Protein AF-A0A1S4DIH4-F1 (afdb_monomer_lite)

Structure (mmCIF, N/CA/C/O backbone):
data_AF-A0A1S4DIH4-F1
#
_entry.id   AF-A0A1S4DIH4-F1
#
loop_
_atom_site.group_PDB
_atom_site.id
_atom_site.type_symbol
_atom_site.label_atom_id
_atom_site.label_alt_id
_atom_site.label_comp_id
_atom_site.label_asym_id
_atom_site.label_entity_id
_atom_site.label_seq_id
_atom_site.pdbx_PDB_ins_code
_atom_site.Cartn_x
_atom_site.Cartn_y
_atom_site.Cartn_z
_atom_site.occupancy
_atom_site.B_iso_or_equiv
_atom_site.auth_seq_id
_atom_site.auth_comp_id
_atom_site.auth_asym_id
_atom_site.auth_atom_id
_atom_site.pdbx_PDB_model_num
ATOM 1 N N . MET A 1 1 ? -20.478 2.560 -9.922 1.00 49.97 1 MET A N 1
ATOM 2 C CA . MET A 1 1 ? -20.420 2.816 -8.465 1.00 49.97 1 MET A CA 1
ATOM 3 C C . MET A 1 1 ? -19.025 3.304 -8.122 1.00 49.97 1 MET A C 1
ATOM 5 O O . MET A 1 1 ? -18.067 2.699 -8.583 1.00 49.97 1 MET A O 1
ATOM 9 N N . GLU A 1 2 ? -18.903 4.408 -7.388 1.00 65.81 2 GLU A N 1
ATOM 10 C CA . GLU A 1 2 ? -17.604 4.927 -6.944 1.00 65.81 2 GLU A CA 1
ATOM 11 C C . GLU A 1 2 ? -17.059 4.084 -5.781 1.00 65.81 2 GLU A C 1
ATOM 13 O O . GLU A 1 2 ? -17.817 3.671 -4.902 1.00 65.81 2 GLU A O 1
ATOM 18 N N . THR A 1 3 ? -15.757 3.787 -5.789 1.00 81.62 3 THR A N 1
ATOM 19 C CA . THR A 1 3 ? -15.117 3.045 -4.696 1.00 81.62 3 THR A CA 1
ATOM 20 C C . THR A 1 3 ? -15.022 3.927 -3.456 1.00 81.62 3 THR A C 1
ATOM 22 O O . THR A 1 3 ? -14.883 5.147 -3.547 1.00 81.62 3 THR A O 1
ATOM 25 N N . HIS A 1 4 ? -15.067 3.315 -2.274 1.00 83.50 4 HIS A N 1
ATOM 26 C CA . HIS A 1 4 ? -14.997 4.054 -1.015 1.00 83.50 4 HIS A CA 1
ATOM 27 C C . HIS A 1 4 ? -13.700 4.879 -0.894 1.00 83.50 4 HIS A C 1
ATOM 29 O O . HIS A 1 4 ? -13.741 6.021 -0.436 1.00 83.50 4 HIS A O 1
ATOM 35 N N . ARG A 1 5 ? -12.575 4.358 -1.409 1.00 84.50 5 ARG A N 1
ATOM 36 C CA . ARG A 1 5 ? -11.314 5.107 -1.505 1.00 84.50 5 ARG A CA 1
ATOM 37 C C . ARG A 1 5 ? -11.430 6.367 -2.368 1.00 84.50 5 ARG A C 1
ATOM 39 O O . ARG A 1 5 ? -11.025 7.425 -1.906 1.00 84.50 5 ARG A O 1
ATOM 46 N N . ARG A 1 6 ? -11.994 6.280 -3.580 1.00 85.94 6 ARG A N 1
ATOM 47 C CA . ARG A 1 6 ? -12.107 7.450 -4.475 1.00 85.94 6 ARG A CA 1
ATOM 48 C C . ARG A 1 6 ? -12.951 8.563 -3.855 1.00 85.94 6 ARG A C 1
ATOM 50 O O . ARG A 1 6 ? -12.604 9.735 -3.970 1.00 85.94 6 ARG A O 1
ATOM 57 N N . ARG A 1 7 ? -14.010 8.197 -3.124 1.00 89.06 7 ARG A N 1
ATOM 58 C CA . ARG A 1 7 ? -14.798 9.160 -2.341 1.00 89.06 7 ARG A CA 1
ATOM 59 C C . ARG A 1 7 ? -13.939 9.857 -1.278 1.00 89.06 7 ARG A C 1
ATOM 61 O O . ARG A 1 7 ? -13.928 11.080 -1.218 1.00 89.06 7 ARG A O 1
ATOM 68 N N . MET A 1 8 ? -13.182 9.087 -0.495 1.00 88.44 8 MET A N 1
ATOM 69 C CA . MET A 1 8 ? -12.265 9.615 0.526 1.00 88.44 8 MET A CA 1
ATOM 70 C C . MET A 1 8 ? -11.184 10.534 -0.064 1.00 88.44 8 MET A C 1
ATOM 72 O O . MET A 1 8 ? -10.844 11.551 0.535 1.00 88.44 8 MET A O 1
ATOM 76 N N . GLU A 1 9 ? -10.645 10.200 -1.237 1.00 91.06 9 GLU A N 1
ATOM 77 C CA . GLU A 1 9 ? -9.643 11.017 -1.934 1.00 91.06 9 GLU A CA 1
ATOM 78 C C . GLU A 1 9 ? -10.209 12.365 -2.379 1.00 91.06 9 GLU A C 1
ATOM 80 O O . GLU A 1 9 ? -9.562 13.393 -2.181 1.00 91.06 9 GLU A O 1
ATOM 85 N N . LYS A 1 10 ? -11.441 12.382 -2.904 1.00 91.56 10 LYS A N 1
ATOM 86 C CA . LYS A 1 10 ? -12.153 13.623 -3.243 1.00 91.56 10 LYS A CA 1
ATOM 87 C C . LYS A 1 10 ? -12.432 14.481 -2.010 1.00 91.56 10 LYS A C 1
ATOM 89 O O . LYS A 1 10 ? -12.202 15.683 -2.052 1.00 91.56 10 LYS A O 1
ATOM 94 N N . GLU A 1 11 ? -12.896 13.873 -0.918 1.00 91.38 11 GLU A N 1
ATOM 95 C CA . GLU A 1 11 ? -13.194 14.577 0.339 1.00 91.38 11 GLU A CA 1
ATOM 96 C C . GLU A 1 11 ? -11.937 15.174 0.986 1.00 91.38 11 GLU A C 1
ATOM 98 O O . GLU A 1 11 ? -11.982 16.276 1.529 1.00 91.38 11 GLU A O 1
ATOM 103 N N . LYS A 1 12 ? -10.805 14.463 0.922 1.00 91.56 12 LYS A N 1
ATOM 104 C CA . LYS A 1 12 ? -9.534 14.920 1.501 1.00 91.56 12 LYS A CA 1
ATOM 105 C C . LYS A 1 12 ? -8.685 15.764 0.546 1.00 91.56 12 LYS A C 1
ATOM 107 O O . LYS A 1 12 ? -7.690 16.330 0.991 1.00 91.56 12 LYS A O 1
ATOM 112 N N . GLY A 1 13 ? -9.023 15.813 -0.743 1.00 91.31 13 GLY A N 1
ATOM 113 C CA . GLY A 1 13 ? -8.242 16.505 -1.772 1.00 91.31 13 GLY A CA 1
ATOM 114 C C . GLY A 1 13 ? -6.828 15.942 -1.973 1.00 91.31 13 GLY A C 1
ATOM 115 O O . GLY A 1 13 ? -5.958 16.640 -2.485 1.00 91.31 13 GLY A O 1
ATOM 116 N N . ARG A 1 14 ? -6.569 14.702 -1.540 1.00 92.12 14 ARG A N 1
ATOM 117 C CA . ARG A 1 14 ? -5.263 14.036 -1.659 1.00 92.12 14 ARG A CA 1
ATOM 118 C C . ARG A 1 14 ? -5.419 12.533 -1.805 1.00 92.12 14 ARG A C 1
ATOM 120 O O . ARG A 1 14 ? -6.454 11.976 -1.448 1.00 92.12 14 ARG A O 1
ATOM 127 N N . PHE A 1 15 ? -4.345 11.875 -2.234 1.00 79.38 15 PHE A N 1
ATOM 128 C CA . PHE A 1 15 ? -4.267 10.420 -2.207 1.00 79.38 15 PHE A CA 1
ATOM 129 C C . PHE A 1 15 ? -4.478 9.891 -0.781 1.00 79.38 15 PHE A C 1
ATOM 131 O O . PHE A 1 15 ? -3.940 10.436 0.194 1.00 79.38 15 PHE A O 1
ATOM 138 N N . VAL A 1 16 ? -5.276 8.831 -0.661 1.00 83.50 16 VAL A N 1
ATOM 139 C CA . VAL A 1 16 ? -5.609 8.205 0.619 1.00 83.50 16 VAL A CA 1
ATOM 140 C C . VAL A 1 16 ? -4.936 6.854 0.682 1.00 83.50 16 VAL A C 1
ATOM 142 O O . VAL A 1 16 ? -5.120 5.984 -0.172 1.00 83.50 16 VAL A O 1
ATOM 145 N N . THR A 1 17 ? -4.132 6.680 1.724 1.00 83.50 17 THR A N 1
ATOM 146 C CA . THR A 1 17 ? -3.398 5.438 1.912 1.00 83.50 17 THR A CA 1
ATOM 147 C C . THR A 1 17 ? -4.351 4.310 2.271 1.00 83.50 17 THR A C 1
ATOM 149 O O . THR A 1 17 ? -5.430 4.504 2.831 1.00 83.50 17 THR A O 1
ATOM 152 N N . TYR A 1 18 ? -3.931 3.088 1.981 1.00 79.69 18 TYR A N 1
ATOM 153 C CA . TYR A 1 18 ? -4.732 1.921 2.298 1.00 79.69 18 TYR A CA 1
ATOM 154 C C . TYR A 1 18 ? -5.025 1.790 3.811 1.00 79.69 18 TYR A C 1
ATOM 156 O O . TYR A 1 18 ? -6.145 1.455 4.191 1.00 79.69 18 TYR A O 1
ATOM 164 N N . ALA A 1 19 ? -4.056 2.126 4.669 1.00 85.62 19 ALA A N 1
ATOM 165 C CA . ALA A 1 19 ? -4.240 2.130 6.119 1.00 85.62 19 ALA A CA 1
ATOM 166 C C . ALA A 1 19 ? -5.347 3.103 6.561 1.00 85.62 19 ALA A C 1
ATOM 168 O O . ALA A 1 19 ? -6.162 2.753 7.407 1.00 85.62 19 ALA A O 1
ATOM 169 N N . GLU A 1 20 ? -5.443 4.279 5.933 1.00 89.19 20 GLU A N 1
ATOM 170 C CA . GLU A 1 20 ? -6.515 5.241 6.217 1.00 89.19 20 GLU A CA 1
ATOM 171 C C . GLU A 1 20 ? -7.891 4.735 5.779 1.00 89.19 20 GLU A C 1
ATOM 173 O O . GLU A 1 20 ? -8.874 4.945 6.483 1.00 89.19 20 GLU A O 1
ATOM 178 N N . VAL A 1 21 ? -7.972 4.060 4.628 1.00 87.94 21 VAL A N 1
ATOM 179 C CA . VAL A 1 21 ? -9.220 3.421 4.179 1.00 87.94 21 VAL A CA 1
ATOM 180 C C . VAL A 1 21 ? -9.636 2.322 5.159 1.00 87.94 21 VAL A C 1
ATOM 182 O O . VAL A 1 21 ? -10.817 2.166 5.462 1.00 87.94 21 VAL A O 1
ATOM 185 N N . PHE A 1 22 ? -8.670 1.55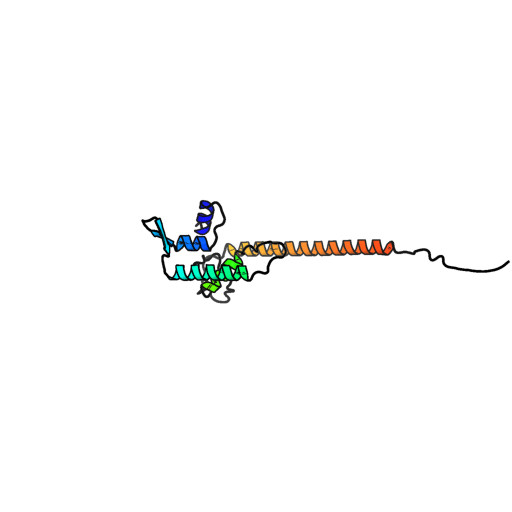6 5.667 1.00 88.19 22 PHE A N 1
ATOM 186 C CA . PHE A 1 22 ? -8.923 0.518 6.657 1.00 88.19 22 PHE A CA 1
ATOM 187 C C . PHE A 1 22 ? -9.419 1.108 7.984 1.00 88.19 22 PHE A C 1
ATOM 189 O O . PHE A 1 22 ? -10.420 0.638 8.516 1.00 88.19 22 PHE A O 1
ATOM 196 N N . GLU A 1 23 ? -8.775 2.160 8.491 1.00 91.31 23 GLU A N 1
ATOM 197 C CA . GLU A 1 23 ? -9.233 2.884 9.681 1.00 91.31 23 GLU A CA 1
ATOM 198 C C . GLU A 1 23 ? -10.656 3.420 9.514 1.00 91.31 23 GLU A C 1
ATOM 200 O O . GLU A 1 23 ? -11.483 3.213 10.396 1.00 91.31 23 GLU A O 1
ATOM 205 N N . ASP A 1 24 ? -10.977 4.059 8.386 1.00 89.88 24 ASP A N 1
ATOM 206 C CA . ASP A 1 24 ? -12.314 4.624 8.169 1.00 89.88 24 ASP A CA 1
ATOM 207 C C . ASP A 1 24 ? -13.411 3.547 8.205 1.00 89.88 24 ASP A C 1
ATOM 209 O O . ASP A 1 24 ? -14.446 3.718 8.848 1.00 89.88 24 ASP A O 1
ATOM 213 N N . LYS A 1 25 ? -13.148 2.384 7.595 1.00 87.50 25 LYS A N 1
ATOM 214 C CA . LYS A 1 25 ? -14.104 1.266 7.547 1.00 87.50 25 LYS A CA 1
ATOM 215 C C . LYS A 1 25 ? -14.194 0.475 8.850 1.00 87.50 25 LYS A C 1
ATOM 217 O O . LYS A 1 25 ? -15.235 -0.124 9.118 1.00 87.50 25 LYS A O 1
ATOM 222 N N . HIS A 1 26 ? -13.113 0.415 9.626 1.00 88.56 26 HIS A N 1
ATOM 223 C CA . HIS A 1 26 ? -13.007 -0.451 10.804 1.00 88.56 26 HIS A CA 1
ATOM 224 C C . HIS A 1 26 ? -12.954 0.305 12.130 1.00 88.56 26 HIS A C 1
ATOM 226 O O . HIS A 1 26 ? -12.860 -0.337 13.178 1.00 88.56 26 HIS A O 1
ATOM 232 N N . MET A 1 27 ? -13.064 1.632 12.124 1.00 92.19 27 MET A N 1
ATOM 233 C CA . MET A 1 27 ? -13.258 2.428 13.329 1.00 92.19 27 MET A CA 1
ATOM 234 C C . MET A 1 27 ? -14.675 2.985 13.389 1.00 92.19 27 MET A C 1
ATOM 236 O O . MET A 1 27 ? -15.186 3.568 12.438 1.00 92.19 27 MET A O 1
ATOM 240 N N . LYS A 1 28 ? -15.305 2.868 14.555 1.00 92.25 28 LYS A N 1
ATOM 241 C CA . LYS A 1 28 ? -16.563 3.553 14.856 1.00 92.25 28 LYS A CA 1
ATOM 242 C C . LYS A 1 28 ? -16.284 4.773 15.718 1.00 92.25 28 LYS A C 1
ATOM 244 O O . LYS A 1 28 ? -15.501 4.709 16.669 1.00 92.25 28 LYS A O 1
ATOM 249 N N . LYS A 1 29 ? -16.969 5.875 15.421 1.00 92.44 29 LYS A N 1
ATOM 250 C CA . LYS A 1 29 ? -16.985 7.051 16.289 1.00 92.44 29 LYS A CA 1
ATOM 251 C C . LYS A 1 29 ? -18.016 6.842 17.397 1.00 92.44 29 LYS A C 1
ATOM 253 O O . LYS A 1 29 ? -19.176 6.526 17.135 1.00 92.44 29 LYS A O 1
ATOM 258 N N . LYS A 1 30 ? -17.581 6.986 18.639 1.00 91.12 30 LYS A N 1
ATOM 259 C CA . LYS A 1 30 ? -18.418 6.941 19.837 1.00 91.12 30 LYS A CA 1
ATOM 260 C C . LYS A 1 30 ? -19.082 8.301 20.074 1.00 91.12 30 LYS A C 1
ATOM 262 O O . LYS A 1 30 ? -18.722 9.304 19.457 1.00 91.12 30 LYS A O 1
ATOM 267 N N . LYS A 1 31 ? -20.069 8.334 20.977 1.00 89.75 31 LYS A N 1
ATOM 268 C CA . LYS A 1 31 ? -20.817 9.560 21.319 1.00 89.75 31 LYS A CA 1
ATOM 269 C C . LYS A 1 31 ? -19.929 10.650 21.929 1.00 89.75 31 LYS A C 1
ATOM 271 O O . LYS A 1 31 ? -20.190 11.823 21.715 1.00 89.75 31 LYS A O 1
ATOM 276 N N . ASP A 1 32 ? -18.885 10.251 22.647 1.00 92.38 32 ASP A N 1
ATOM 277 C CA . ASP A 1 32 ? -17.857 11.117 23.237 1.00 92.38 32 ASP A CA 1
ATOM 278 C C . ASP A 1 32 ? -16.852 11.664 22.200 1.00 92.38 32 ASP A C 1
ATOM 280 O O . ASP A 1 32 ? -15.986 12.463 22.535 1.00 92.38 32 ASP A O 1
ATOM 284 N N . GLY A 1 33 ? -16.960 11.251 20.932 1.00 88.81 33 GLY A N 1
ATOM 285 C CA . GLY A 1 33 ? -16.055 11.645 19.856 1.00 88.81 33 GLY A CA 1
ATOM 286 C C . GLY A 1 33 ? -14.845 10.727 19.674 1.00 88.81 33 GLY A C 1
ATOM 287 O O . GLY A 1 33 ? -14.160 10.856 18.656 1.00 88.81 33 GLY A O 1
ATOM 288 N N . THR A 1 34 ? -14.620 9.771 20.578 1.00 90.69 34 THR A N 1
ATOM 289 C CA . THR A 1 34 ? -13.506 8.819 20.510 1.00 90.69 34 THR A CA 1
ATOM 290 C C . THR A 1 34 ? -13.704 7.834 19.355 1.00 90.69 34 THR A C 1
ATOM 292 O O . THR A 1 34 ? -14.826 7.402 19.072 1.00 90.69 34 THR A O 1
ATOM 295 N N . LYS A 1 35 ? -12.622 7.451 18.667 1.00 90.94 35 LYS A N 1
ATOM 296 C CA . LYS A 1 35 ? -12.651 6.380 17.661 1.00 90.94 35 LYS A CA 1
ATOM 297 C C . LYS A 1 35 ? -12.204 5.062 18.289 1.00 90.94 35 LYS A C 1
ATOM 299 O O . LYS A 1 35 ? -11.151 5.004 18.912 1.00 90.94 35 LYS A O 1
ATOM 304 N N . GLU A 1 36 ? -12.984 4.006 18.094 1.00 93.50 36 GLU A N 1
ATOM 305 C CA . GLU A 1 36 ? -12.673 2.654 18.574 1.00 93.50 36 GLU A CA 1
ATOM 306 C C . GLU A 1 36 ? -12.726 1.667 17.406 1.00 93.50 36 GLU A C 1
ATOM 308 O O . GLU A 1 36 ? -13.612 1.763 16.555 1.00 93.50 36 GLU A O 1
ATOM 313 N N . TRP A 1 37 ? -11.818 0.692 17.386 1.00 93.19 37 TRP A N 1
ATOM 314 C CA . TRP A 1 37 ? -11.887 -0.424 16.448 1.00 93.19 37 TRP A CA 1
ATOM 315 C C . TRP A 1 37 ? -13.189 -1.214 16.625 1.00 93.19 37 TRP A C 1
ATOM 317 O O . TRP A 1 37 ? -13.613 -1.532 17.736 1.00 93.19 37 TRP A O 1
ATOM 327 N N . VAL A 1 38 ? -13.838 -1.539 15.510 1.00 89.81 38 VAL A N 1
ATOM 328 C CA . VAL A 1 38 ? -15.099 -2.289 15.491 1.00 89.81 38 VAL A CA 1
ATOM 329 C C . VAL A 1 38 ? -14.900 -3.718 15.997 1.00 89.81 38 VAL A C 1
ATOM 331 O O . VAL A 1 38 ? -15.789 -4.253 16.656 1.00 89.81 38 VAL A O 1
ATOM 334 N N . GLU A 1 39 ? -13.734 -4.315 15.741 1.00 91.88 39 GLU A N 1
ATOM 335 C CA . GLU A 1 39 ? -13.417 -5.684 16.143 1.00 91.88 39 GLU A CA 1
ATOM 336 C C . GLU A 1 39 ? -11.946 -5.850 16.565 1.00 91.88 39 GLU A C 1
ATOM 338 O O . GLU A 1 39 ? -11.066 -5.216 15.976 1.00 91.88 39 GLU A O 1
ATOM 343 N N . PRO A 1 40 ? -11.636 -6.761 17.515 1.00 93.25 40 PRO A N 1
ATOM 344 C CA . PRO A 1 40 ? -10.263 -7.007 17.975 1.00 93.25 40 PRO A CA 1
ATOM 345 C C . PRO A 1 40 ? -9.297 -7.416 16.857 1.00 93.25 40 PRO A C 1
ATOM 347 O O . PRO A 1 40 ? -8.095 -7.159 16.932 1.00 93.25 40 PRO A O 1
ATOM 350 N N . ARG A 1 41 ? -9.813 -8.064 15.804 1.00 91.25 41 ARG A N 1
ATOM 351 C CA . ARG A 1 41 ? -9.023 -8.447 14.629 1.00 91.25 41 ARG A CA 1
ATOM 352 C C . ARG A 1 41 ? -8.485 -7.226 13.882 1.00 91.25 41 ARG A C 1
ATOM 354 O O . ARG A 1 41 ? -7.347 -7.280 13.415 1.00 91.25 41 ARG A O 1
ATOM 361 N N . ALA A 1 42 ? -9.267 -6.151 13.788 1.00 90.19 42 ALA A N 1
ATOM 362 C CA . ALA A 1 42 ? -8.852 -4.931 13.109 1.00 90.19 42 ALA A CA 1
ATOM 363 C C . ALA A 1 42 ? -7.694 -4.262 13.856 1.00 90.19 42 ALA A C 1
ATOM 365 O O . ALA A 1 42 ? -6.673 -3.971 13.238 1.00 90.19 42 ALA A O 1
ATOM 366 N N . THR A 1 43 ? -7.795 -4.165 15.187 1.00 93.88 43 THR A N 1
ATOM 367 C CA . THR A 1 43 ? -6.715 -3.674 16.054 1.00 93.88 43 THR A CA 1
ATOM 368 C C . THR A 1 43 ? -5.423 -4.459 15.837 1.00 93.88 43 THR A C 1
ATOM 370 O O . THR A 1 43 ? -4.405 -3.885 15.463 1.00 93.88 43 THR A O 1
ATOM 373 N N . ARG A 1 44 ? -5.477 -5.793 15.978 1.00 92.69 44 ARG A N 1
ATOM 374 C CA . ARG A 1 44 ? -4.297 -6.665 15.838 1.00 92.69 44 ARG A CA 1
ATOM 375 C C . ARG A 1 44 ? -3.648 -6.552 14.460 1.00 92.69 44 ARG A C 1
ATOM 377 O O . ARG A 1 44 ? -2.427 -6.523 14.356 1.00 92.69 44 ARG A O 1
ATOM 384 N N . THR A 1 45 ? -4.464 -6.497 13.407 1.00 91.50 45 THR A N 1
ATOM 385 C CA . THR A 1 45 ? -3.981 -6.375 12.023 1.00 91.50 45 THR A CA 1
ATOM 386 C C . THR A 1 45 ? -3.282 -5.037 11.814 1.00 91.50 45 THR A C 1
ATOM 388 O O . THR A 1 45 ? -2.180 -4.996 11.274 1.00 91.50 45 THR A O 1
ATOM 391 N N . TYR A 1 46 ? -3.902 -3.949 12.268 1.00 91.81 46 TYR A N 1
ATOM 392 C CA . TYR A 1 46 ? -3.361 -2.609 12.110 1.00 91.81 46 TYR A CA 1
ATOM 393 C C . TYR A 1 46 ? -2.050 -2.421 12.885 1.00 91.81 46 TYR A C 1
ATOM 395 O O . TYR A 1 46 ? -1.070 -1.928 12.331 1.00 91.81 46 TYR A O 1
ATOM 403 N N . GLU A 1 47 ? -1.989 -2.874 14.139 1.00 93.88 47 GLU A N 1
ATOM 404 C CA . GLU A 1 47 ? -0.774 -2.808 14.960 1.00 93.88 47 GLU A CA 1
ATOM 405 C C . GLU A 1 47 ? 0.373 -3.631 14.360 1.00 93.88 47 GLU A C 1
ATOM 407 O O . GLU A 1 47 ? 1.502 -3.146 14.252 1.00 93.88 47 GLU A O 1
ATOM 412 N N . ALA A 1 48 ? 0.088 -4.857 13.908 1.00 93.62 48 ALA A N 1
ATOM 413 C CA . ALA A 1 48 ? 1.078 -5.704 13.249 1.00 93.62 48 ALA A CA 1
ATOM 414 C C . ALA A 1 48 ? 1.575 -5.090 11.929 1.00 93.62 48 ALA A C 1
ATOM 416 O O . ALA A 1 48 ? 2.772 -5.147 11.637 1.00 93.62 48 ALA A O 1
ATOM 417 N N . TYR A 1 49 ? 0.685 -4.452 11.164 1.00 92.94 49 TYR A N 1
ATOM 418 C CA . TYR A 1 49 ? 1.051 -3.697 9.970 1.00 92.94 49 TYR A CA 1
ATOM 419 C C . TYR A 1 49 ? 1.974 -2.525 10.290 1.00 92.94 49 TYR A C 1
ATOM 421 O O . TYR A 1 49 ? 3.032 -2.414 9.677 1.00 92.94 49 TYR A O 1
ATOM 429 N N . GLN A 1 50 ? 1.630 -1.689 11.271 1.00 92.00 50 GLN A N 1
ATOM 430 C CA . GLN A 1 50 ? 2.467 -0.550 11.659 1.00 92.00 50 GLN A CA 1
ATOM 431 C C . GLN A 1 50 ? 3.854 -0.999 12.125 1.00 92.00 50 GLN A C 1
ATOM 433 O O . GLN A 1 50 ? 4.864 -0.415 11.725 1.00 92.00 50 GLN A O 1
ATOM 438 N N . LYS A 1 51 ? 3.916 -2.077 12.918 1.00 94.06 51 LYS A N 1
ATOM 439 C CA . LYS A 1 51 ? 5.183 -2.672 13.352 1.00 94.06 51 LYS A CA 1
ATOM 440 C C . LYS A 1 51 ? 6.026 -3.105 12.153 1.00 94.06 51 LYS A C 1
ATOM 442 O O . LYS A 1 51 ? 7.178 -2.696 12.039 1.00 94.06 51 LYS A O 1
ATOM 447 N N . ARG A 1 52 ? 5.444 -3.874 11.232 1.00 92.00 52 ARG A N 1
ATOM 448 C CA . ARG A 1 52 ? 6.182 -4.402 10.082 1.00 92.00 52 ARG A CA 1
ATOM 449 C C . ARG A 1 52 ? 6.565 -3.330 9.067 1.00 92.00 52 ARG A C 1
ATOM 451 O O . ARG A 1 52 ? 7.624 -3.415 8.459 1.00 92.00 52 ARG A O 1
ATOM 458 N N . LEU A 1 53 ? 5.743 -2.298 8.912 1.00 90.25 53 LEU A N 1
ATOM 459 C CA . LEU A 1 53 ? 6.064 -1.132 8.095 1.00 90.25 53 LEU A CA 1
ATOM 460 C C . LEU A 1 53 ? 7.269 -0.373 8.657 1.00 90.25 53 LEU A C 1
ATOM 462 O O . LEU A 1 53 ? 8.126 0.077 7.899 1.00 90.25 53 LEU A O 1
ATOM 466 N N . LYS A 1 54 ? 7.355 -0.246 9.985 1.00 90.50 54 LYS A N 1
ATOM 467 C CA . LYS A 1 54 ? 8.515 0.351 10.650 1.00 90.50 54 LYS A CA 1
ATOM 468 C C . LYS A 1 54 ? 9.774 -0.490 10.437 1.00 90.50 54 LYS A C 1
ATOM 470 O O . LYS A 1 54 ? 10.794 0.069 10.053 1.00 90.50 54 LYS A O 1
ATOM 475 N N . GLU A 1 55 ? 9.686 -1.805 10.632 1.00 91.56 55 GLU A N 1
ATOM 476 C CA . GLU A 1 55 ? 10.793 -2.739 10.373 1.00 91.56 55 GLU A CA 1
ATOM 477 C C . GLU A 1 55 ? 11.253 -2.671 8.908 1.00 91.56 55 GLU A C 1
ATOM 479 O O . GLU A 1 55 ? 12.446 -2.566 8.643 1.00 91.56 55 GLU A O 1
ATOM 484 N N . TRP A 1 56 ? 10.315 -2.636 7.953 1.00 89.19 56 TRP A N 1
ATOM 485 C CA . TRP A 1 56 ? 10.627 -2.512 6.527 1.00 89.19 56 TRP A CA 1
ATOM 486 C C . TRP A 1 56 ? 11.404 -1.230 6.224 1.00 89.19 56 TRP A C 1
ATOM 488 O O . TRP A 1 56 ? 12.425 -1.290 5.542 1.00 89.19 56 TRP A O 1
ATOM 498 N N . ARG A 1 57 ? 10.974 -0.088 6.782 1.00 87.12 57 ARG A N 1
ATOM 499 C CA . ARG A 1 57 ? 11.677 1.196 6.618 1.00 87.12 57 ARG A CA 1
ATOM 500 C C . ARG A 1 57 ? 13.088 1.158 7.197 1.00 87.12 57 ARG A C 1
ATOM 502 O O . ARG A 1 57 ? 13.982 1.736 6.604 1.00 87.12 57 ARG A O 1
ATOM 509 N N . GLN A 1 58 ? 13.283 0.479 8.327 1.00 86.81 58 GLN A N 1
ATOM 510 C CA . GLN A 1 58 ? 14.601 0.315 8.953 1.00 86.81 58 GLN A CA 1
ATOM 511 C C . GLN A 1 58 ? 15.514 -0.651 8.191 1.00 86.81 58 GLN A C 1
ATOM 513 O O . GLN A 1 58 ? 16.726 -0.570 8.327 1.00 86.81 58 GLN A O 1
ATOM 518 N N . SER A 1 59 ? 14.941 -1.579 7.423 1.00 85.44 59 SER A N 1
ATOM 519 C CA . SER A 1 59 ? 15.698 -2.517 6.588 1.00 85.44 59 SER A CA 1
ATOM 520 C C . SER A 1 59 ? 16.086 -1.956 5.220 1.00 85.44 59 SER A C 1
ATOM 522 O O . SER A 1 59 ? 16.816 -2.622 4.487 1.00 85.44 59 SER A O 1
ATOM 524 N N . GLN A 1 60 ? 15.575 -0.775 4.848 1.00 82.81 60 GLN A N 1
ATOM 525 C CA . GLN A 1 60 ? 15.990 -0.131 3.607 1.00 82.81 60 GLN A CA 1
ATOM 526 C C . GLN A 1 60 ? 17.446 0.328 3.738 1.00 82.81 60 GLN A C 1
ATOM 528 O O . GLN A 1 60 ? 17.835 0.777 4.816 1.00 82.81 60 GLN A O 1
ATOM 533 N N . PRO A 1 61 ? 18.252 0.208 2.670 1.00 78.06 61 PRO A N 1
ATOM 534 C CA . PRO A 1 61 ? 19.604 0.741 2.682 1.00 78.06 61 PRO A CA 1
ATOM 535 C C . PRO A 1 61 ? 19.556 2.247 2.955 1.00 78.06 61 PRO A C 1
ATOM 537 O O . PRO A 1 61 ? 18.684 2.944 2.427 1.00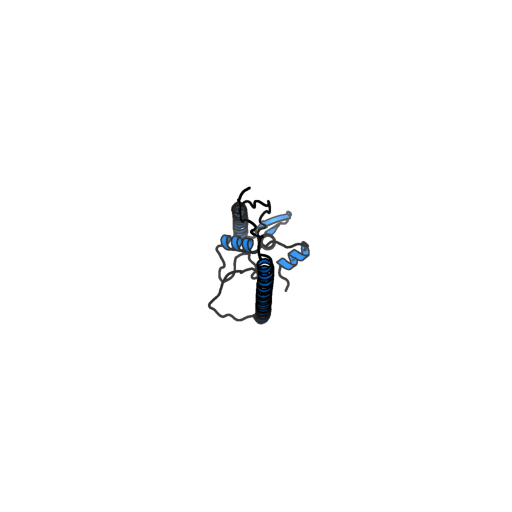 78.06 61 PRO A O 1
ATOM 540 N N . ASP A 1 62 ? 20.497 2.741 3.760 1.00 66.38 62 ASP A N 1
ATOM 541 C CA . ASP A 1 62 ? 20.725 4.175 3.902 1.00 66.38 62 ASP A CA 1
ATOM 542 C C . ASP A 1 62 ? 21.092 4.705 2.514 1.00 66.38 62 ASP A C 1
ATOM 544 O O . ASP A 1 62 ? 22.174 4.447 1.991 1.00 66.38 62 ASP A O 1
ATOM 548 N N . SER A 1 63 ? 20.136 5.363 1.858 1.00 61.09 63 SER A N 1
ATOM 549 C CA . SER A 1 63 ? 20.384 6.006 0.575 1.00 61.09 63 SER A CA 1
ATOM 550 C C . SER A 1 63 ? 21.470 7.059 0.793 1.00 61.09 63 SER A C 1
ATOM 552 O O . SER A 1 63 ? 21.246 8.021 1.528 1.00 61.09 63 SER A O 1
ATOM 554 N N . GLU A 1 64 ? 22.634 6.883 0.158 1.00 60.91 64 GLU A N 1
ATOM 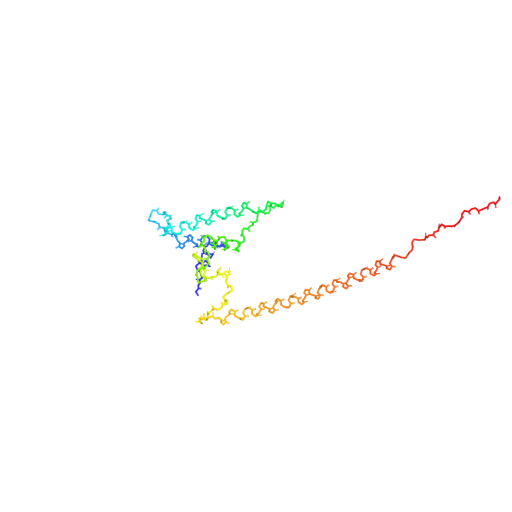555 C CA . GLU A 1 64 ? 23.746 7.849 0.202 1.00 60.91 64 GLU A CA 1
ATOM 556 C C . GLU A 1 64 ? 23.316 9.253 -0.273 1.00 60.91 64 GLU A C 1
ATOM 558 O O . GLU A 1 64 ? 23.893 10.251 0.150 1.00 60.91 64 GLU A O 1
ATOM 563 N N . ASP A 1 65 ? 22.230 9.343 -1.049 1.00 58.81 65 ASP A N 1
ATOM 564 C CA . ASP A 1 65 ? 21.645 10.591 -1.555 1.00 58.81 65 ASP A CA 1
ATOM 565 C C . ASP A 1 65 ? 20.624 11.247 -0.603 1.00 58.81 65 ASP A C 1
ATOM 567 O O . ASP A 1 65 ? 19.981 12.238 -0.956 1.00 58.81 65 ASP A O 1
ATOM 571 N N . GLY A 1 66 ? 20.397 10.700 0.598 1.00 53.62 66 GLY A N 1
ATOM 572 C CA . GLY A 1 66 ? 19.397 11.227 1.540 1.00 53.62 66 GLY A CA 1
ATOM 573 C C . GLY A 1 66 ? 17.946 11.112 1.045 1.00 53.62 66 GLY A C 1
ATOM 574 O O . GLY A 1 66 ? 17.018 11.617 1.686 1.00 53.62 66 GLY A O 1
ATOM 575 N N . SER A 1 67 ? 17.724 10.422 -0.078 1.00 54.66 67 SER A N 1
ATOM 576 C CA . SER A 1 67 ? 16.401 10.124 -0.611 1.00 54.66 67 SER A CA 1
ATOM 577 C C . SER A 1 67 ? 15.765 9.023 0.232 1.00 54.66 67 SER A C 1
ATOM 579 O O . SER A 1 67 ? 15.929 7.834 -0.038 1.00 54.66 67 SER A O 1
ATOM 581 N N . SER A 1 68 ? 15.013 9.421 1.261 1.00 57.91 68 SER A N 1
ATOM 582 C CA . SER A 1 68 ? 14.126 8.519 2.001 1.00 57.91 68 SER A CA 1
ATOM 583 C C . SER A 1 68 ? 13.272 7.730 1.009 1.00 57.91 68 SER A C 1
ATOM 585 O O . SER A 1 68 ? 12.478 8.318 0.270 1.00 57.91 68 SER A O 1
ATOM 587 N N . THR A 1 69 ? 13.458 6.408 0.953 1.00 62.16 69 THR A N 1
ATOM 588 C CA . THR A 1 69 ? 12.715 5.535 0.043 1.00 62.16 69 THR A CA 1
ATOM 589 C C . THR A 1 69 ? 11.237 5.623 0.402 1.00 62.16 69 THR A C 1
ATOM 591 O O . THR A 1 69 ? 10.770 5.051 1.392 1.00 62.16 69 THR A O 1
ATOM 594 N N . GLN A 1 70 ? 10.486 6.397 -0.380 1.00 67.56 70 GLN A N 1
ATOM 595 C CA . GLN A 1 70 ? 9.044 6.475 -0.237 1.00 67.56 70 GLN A CA 1
ATOM 596 C C . GLN A 1 70 ? 8.485 5.057 -0.379 1.00 67.56 70 GLN A C 1
ATOM 598 O O . GLN A 1 70 ? 8.744 4.379 -1.370 1.00 67.56 70 GLN A O 1
ATOM 603 N N . VAL A 1 71 ? 7.731 4.601 0.626 1.00 76.69 71 VAL A N 1
ATOM 604 C CA . VAL A 1 71 ? 7.116 3.268 0.600 1.00 76.69 71 VAL A CA 1
ATOM 605 C C . VAL A 1 71 ? 6.198 3.204 -0.618 1.00 76.69 71 VAL A C 1
ATOM 607 O O . VAL A 1 71 ? 5.225 3.964 -0.693 1.00 76.69 71 VAL A O 1
ATOM 610 N N . SER A 1 72 ? 6.494 2.316 -1.567 1.00 79.62 72 SER A N 1
ATOM 611 C CA . SER A 1 72 ? 5.657 2.179 -2.752 1.00 79.62 72 SER A CA 1
ATOM 612 C C . SER A 1 72 ? 4.314 1.547 -2.385 1.00 79.62 72 SER A C 1
ATOM 614 O O . SER A 1 72 ? 4.158 0.859 -1.371 1.00 79.62 72 SER A O 1
ATOM 616 N N . LEU A 1 73 ? 3.311 1.743 -3.238 1.00 76.25 73 LEU A N 1
ATOM 617 C CA . LEU A 1 73 ? 2.000 1.128 -3.038 1.00 76.25 73 LEU A CA 1
ATOM 618 C C . LEU A 1 73 ? 2.073 -0.412 -3.055 1.00 76.25 73 LEU A C 1
ATOM 620 O O . LEU A 1 73 ? 1.311 -1.068 -2.342 1.00 76.25 73 LEU A O 1
ATOM 624 N N . ASN A 1 74 ? 3.013 -0.978 -3.818 1.00 79.75 74 ASN A N 1
ATOM 625 C CA . ASN A 1 74 ? 3.266 -2.415 -3.861 1.00 79.75 74 ASN A CA 1
ATOM 626 C C . ASN A 1 74 ? 3.881 -2.925 -2.548 1.00 79.75 74 ASN A C 1
ATOM 628 O O . ASN A 1 74 ? 3.452 -3.957 -2.033 1.00 79.75 74 ASN A O 1
ATOM 632 N N . ASP A 1 75 ? 4.810 -2.172 -1.953 1.00 85.00 75 ASP A N 1
ATOM 633 C CA . ASP A 1 75 ? 5.397 -2.516 -0.651 1.00 85.00 75 ASP A CA 1
ATOM 634 C C . ASP A 1 75 ? 4.334 -2.503 0.447 1.00 85.00 75 ASP A C 1
ATOM 636 O O . ASP A 1 75 ? 4.240 -3.444 1.234 1.00 85.00 75 ASP A O 1
ATOM 640 N N . VAL A 1 76 ? 3.459 -1.490 0.450 1.00 85.12 76 VAL A N 1
ATOM 641 C CA . VAL A 1 76 ? 2.312 -1.428 1.369 1.00 85.12 76 VAL A CA 1
ATOM 642 C C . VAL A 1 76 ? 1.421 -2.665 1.225 1.00 85.12 76 VAL A C 1
ATOM 644 O O . VAL A 1 76 ? 1.072 -3.289 2.230 1.00 85.12 76 VAL A O 1
ATOM 647 N N . ALA A 1 77 ? 1.061 -3.040 -0.007 1.00 83.00 77 ALA A N 1
ATOM 648 C CA . ALA A 1 77 ? 0.213 -4.202 -0.267 1.00 83.00 77 ALA A CA 1
ATOM 649 C C . ALA A 1 77 ? 0.891 -5.520 0.146 1.00 83.00 77 ALA A C 1
ATOM 651 O O . ALA A 1 77 ? 0.241 -6.390 0.731 1.00 83.00 77 ALA A O 1
ATOM 652 N N . SER A 1 78 ? 2.196 -5.650 -0.101 1.00 85.31 78 SER A N 1
ATOM 653 C CA . SER A 1 78 ? 3.003 -6.811 0.281 1.00 85.31 78 SER A CA 1
ATOM 654 C C . SER A 1 78 ? 3.099 -6.962 1.802 1.00 85.31 78 SER A C 1
ATOM 656 O O . SER A 1 78 ? 2.765 -8.018 2.348 1.00 85.31 78 SER A O 1
ATOM 658 N N . ILE A 1 79 ? 3.447 -5.883 2.514 1.00 89.75 79 ILE A N 1
ATOM 659 C CA . ILE A 1 79 ? 3.518 -5.856 3.983 1.00 89.75 79 ILE A CA 1
ATOM 660 C C . ILE A 1 79 ? 2.155 -6.208 4.581 1.00 89.75 79 ILE A C 1
ATOM 662 O O . ILE A 1 79 ? 2.072 -7.035 5.491 1.00 89.75 79 ILE A O 1
ATOM 666 N N . TRP A 1 80 ? 1.077 -5.626 4.048 1.00 89.00 80 TRP A N 1
ATOM 667 C CA . TRP A 1 80 ? -0.274 -5.919 4.517 1.00 89.00 80 TRP A CA 1
ATOM 668 C C . TRP A 1 80 ? -0.654 -7.383 4.303 1.00 89.00 80 TRP A C 1
ATOM 670 O O . TRP A 1 80 ? -1.130 -8.044 5.226 1.00 89.00 80 TRP A O 1
ATOM 680 N N . THR A 1 81 ? -0.406 -7.906 3.101 1.00 87.12 81 THR A N 1
ATOM 681 C CA . THR A 1 81 ? -0.684 -9.301 2.737 1.00 87.12 81 THR A CA 1
ATOM 682 C C . THR A 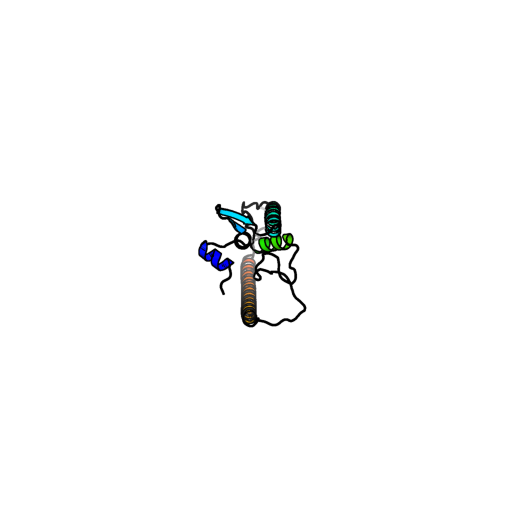1 81 ? 0.062 -10.262 3.651 1.00 87.12 81 THR A C 1
ATOM 684 O O . THR A 1 81 ? -0.521 -11.237 4.124 1.00 87.12 81 THR A O 1
ATOM 687 N N . HIS A 1 82 ? 1.321 -9.960 3.967 1.00 87.88 82 HIS A N 1
ATOM 688 C CA . HIS A 1 82 ? 2.101 -10.755 4.903 1.00 87.88 82 HIS A CA 1
ATOM 689 C C . HIS A 1 82 ? 1.484 -10.759 6.311 1.00 87.88 82 HIS A C 1
ATOM 691 O O . HIS A 1 82 ? 1.355 -11.815 6.925 1.00 87.88 82 HIS A O 1
ATOM 697 N N . VAL A 1 83 ? 1.054 -9.599 6.813 1.00 89.31 83 VAL A N 1
ATOM 698 C CA . VAL A 1 83 ? 0.454 -9.459 8.153 1.00 89.31 83 VAL A CA 1
ATOM 699 C C . VAL A 1 83 ? -0.861 -10.225 8.286 1.00 89.31 83 VAL A C 1
ATOM 701 O O . VAL A 1 83 ? -1.116 -10.831 9.326 1.00 89.31 83 VAL A O 1
ATOM 704 N N . VAL A 1 84 ? -1.694 -10.234 7.243 1.00 85.19 84 VAL A N 1
ATOM 705 C CA . VAL A 1 84 ? -2.984 -10.945 7.269 1.00 85.19 84 VAL A CA 1
ATOM 706 C C . VAL A 1 84 ? -2.870 -12.444 6.972 1.00 85.19 84 VAL A C 1
ATOM 708 O O . VAL A 1 84 ? -3.886 -13.140 7.018 1.00 85.19 84 VAL A O 1
ATOM 711 N N . GLY A 1 85 ? -1.660 -12.947 6.699 1.00 84.62 85 GLY A N 1
ATOM 712 C CA . GLY A 1 85 ? -1.407 -14.358 6.397 1.00 84.62 85 GLY A CA 1
ATOM 713 C C . GLY A 1 85 ? -1.749 -14.761 4.960 1.00 84.62 85 GLY A C 1
ATOM 714 O O . GLY A 1 85 ? -2.068 -15.921 4.709 1.00 84.62 85 GLY A O 1
ATOM 715 N N . GLY A 1 86 ? -1.700 -13.817 4.019 1.00 82.19 86 GLY A N 1
ATOM 716 C CA . GLY A 1 86 ? -1.965 -14.059 2.603 1.00 82.19 86 GLY A CA 1
ATOM 717 C C . GLY A 1 86 ? -3.428 -13.887 2.185 1.00 82.19 86 GLY A C 1
ATOM 718 O O . GLY A 1 86 ? -4.319 -13.575 2.980 1.00 82.19 86 GLY A O 1
ATOM 719 N N . ALA A 1 87 ? -3.677 -14.069 0.887 1.00 77.62 87 ALA A N 1
ATOM 720 C CA . ALA A 1 87 ? -5.019 -14.048 0.320 1.00 77.62 87 ALA A CA 1
ATOM 721 C C . ALA A 1 87 ? -5.719 -15.391 0.564 1.00 77.62 87 ALA A C 1
ATOM 723 O O . ALA A 1 87 ? -5.218 -16.443 0.171 1.00 77.62 87 ALA A O 1
ATOM 724 N N . LYS A 1 88 ? -6.924 -15.370 1.142 1.00 73.38 88 LYS A N 1
ATOM 725 C CA . LYS A 1 88 ? -7.792 -16.552 1.205 1.00 73.38 88 LYS A CA 1
ATOM 726 C C . LYS A 1 88 ? -8.861 -16.419 0.128 1.00 73.38 88 LYS A C 1
ATOM 728 O O . LYS A 1 88 ? -9.635 -15.466 0.148 1.00 73.38 88 LYS A O 1
ATOM 733 N N . LYS A 1 89 ? -8.913 -17.367 -0.816 1.00 77.44 89 LYS A N 1
ATOM 734 C CA . LYS A 1 89 ? -9.843 -17.334 -1.966 1.00 77.44 89 LYS A CA 1
ATOM 735 C C . LYS A 1 89 ? -9.729 -16.022 -2.773 1.00 77.44 89 LYS A C 1
ATOM 737 O O . LYS A 1 89 ? -10.732 -15.376 -3.058 1.00 77.44 89 LYS A O 1
ATOM 742 N N . GLY A 1 90 ? -8.497 -15.584 -3.052 1.00 70.62 90 GLY A N 1
ATOM 743 C CA . GLY A 1 90 ? -8.227 -14.353 -3.812 1.00 70.62 90 GLY A CA 1
ATOM 744 C C . GLY A 1 90 ? -8.611 -13.051 -3.098 1.00 70.62 90 GLY A C 1
ATOM 745 O O . GLY A 1 90 ? -8.664 -11.999 -3.724 1.00 70.62 90 GLY A O 1
ATOM 746 N N . ARG A 1 91 ? -8.912 -13.099 -1.792 1.00 74.19 91 ARG A N 1
ATOM 747 C CA . ARG A 1 91 ? -9.229 -11.919 -0.983 1.00 74.19 91 ARG A CA 1
ATOM 748 C C . ARG A 1 91 ? -8.326 -11.848 0.239 1.00 74.19 91 ARG A C 1
ATOM 750 O O . ARG A 1 91 ? -8.262 -12.779 1.042 1.00 74.19 91 ARG A O 1
ATOM 757 N N . THR A 1 92 ? -7.646 -10.725 0.391 1.00 80.50 92 THR A N 1
ATOM 758 C CA . THR A 1 92 ? -6.893 -10.356 1.591 1.00 80.50 92 THR A CA 1
ATOM 759 C C . THR A 1 92 ? -7.789 -9.530 2.508 1.00 80.50 92 THR A C 1
ATOM 761 O O . THR A 1 92 ? -8.574 -8.693 2.068 1.00 80.50 92 THR A O 1
ATOM 764 N N . TYR A 1 93 ? -7.728 -9.800 3.812 1.00 82.12 93 TYR A N 1
ATOM 765 C CA . TYR A 1 93 ? -8.580 -9.110 4.779 1.00 82.12 93 TYR A CA 1
ATOM 766 C C . TYR A 1 93 ? -8.273 -7.605 4.815 1.00 82.12 93 TYR A C 1
ATOM 768 O O . TYR A 1 93 ? -7.112 -7.197 4.867 1.00 82.12 93 TYR A O 1
ATOM 776 N N . GLY A 1 94 ? -9.332 -6.794 4.777 1.00 78.81 94 GLY A N 1
ATOM 777 C CA . GLY A 1 94 ? -9.262 -5.335 4.707 1.00 78.81 94 GLY A CA 1
ATOM 778 C C . GLY A 1 94 ? -8.941 -4.788 3.312 1.00 78.81 94 GLY A C 1
ATOM 779 O O . GLY A 1 94 ? -9.296 -3.644 3.029 1.00 78.81 94 GLY A O 1
ATOM 780 N N . LEU A 1 95 ? -8.306 -5.580 2.438 1.00 74.25 95 LEU A N 1
ATOM 781 C CA . LEU A 1 95 ? -7.860 -5.127 1.127 1.00 74.25 95 LEU A CA 1
ATOM 782 C C . LEU A 1 95 ? -9.050 -5.134 0.166 1.00 74.25 95 LEU A C 1
ATOM 784 O O . LEU A 1 95 ? -9.666 -6.172 -0.084 1.00 74.25 95 LEU A O 1
ATOM 788 N N . GLU A 1 96 ? -9.420 -3.963 -0.355 1.00 62.94 96 GLU A N 1
ATOM 789 C CA . GLU A 1 96 ? -10.431 -3.913 -1.410 1.00 62.94 96 GLU A CA 1
ATOM 790 C C . GLU A 1 96 ? -9.937 -4.702 -2.630 1.00 62.94 96 GLU A C 1
ATOM 792 O O . GLU A 1 96 ? -8.748 -4.692 -2.944 1.00 62.94 96 GLU A O 1
ATOM 797 N N . SER A 1 97 ? -10.864 -5.372 -3.324 1.00 56.16 97 SER A N 1
ATOM 798 C CA . SER A 1 97 ? -10.605 -6.288 -4.452 1.00 56.16 97 SER A CA 1
ATOM 799 C C . SER A 1 97 ? -9.654 -5.739 -5.528 1.00 56.16 97 SER A C 1
ATOM 801 O O . SER A 1 97 ? -9.039 -6.514 -6.248 1.00 56.16 97 SER A O 1
ATOM 803 N N . GLN A 1 98 ? -9.533 -4.414 -5.614 1.00 53.94 98 GLN A N 1
ATOM 804 C CA . GLN A 1 98 ? -8.706 -3.652 -6.552 1.00 53.94 98 GLN A CA 1
ATOM 805 C C . GLN A 1 98 ? -7.188 -3.879 -6.365 1.00 53.94 98 GLN A C 1
ATOM 807 O O . GLN A 1 98 ? -6.412 -3.497 -7.230 1.00 53.94 98 GLN A O 1
ATOM 812 N N . TYR A 1 99 ? -6.750 -4.442 -5.229 1.00 49.31 99 TYR A N 1
ATOM 813 C CA . TYR A 1 99 ? -5.325 -4.570 -4.872 1.00 49.31 99 TYR A CA 1
ATOM 814 C C . TYR A 1 99 ? -4.878 -6.014 -4.631 1.00 49.31 99 TYR A C 1
ATOM 816 O O . TYR A 1 99 ? -3.823 -6.234 -4.038 1.00 49.31 99 TYR A O 1
ATOM 824 N N . SER A 1 100 ? -5.644 -7.012 -5.087 1.00 47.75 100 SER A N 1
ATOM 825 C CA . SER A 1 100 ? -5.174 -8.403 -5.118 1.00 47.75 100 SER A CA 1
ATOM 826 C C . SER A 1 100 ? -4.126 -8.579 -6.226 1.00 47.75 100 SER A C 1
ATOM 828 O O . SER A 1 100 ? -4.345 -9.274 -7.215 1.00 47.75 100 SER A O 1
ATOM 830 N N . VAL A 1 101 ? -2.980 -7.919 -6.072 1.00 48.81 101 VAL A N 1
ATOM 831 C CA . VAL A 1 101 ? -1.798 -8.107 -6.908 1.00 48.81 101 VAL A CA 1
ATOM 832 C C . VAL A 1 101 ? -1.154 -9.412 -6.451 1.00 48.81 101 VAL A C 1
ATOM 834 O O . VAL A 1 101 ? -0.425 -9.443 -5.466 1.00 48.81 101 VAL A O 1
ATOM 837 N N . GLY A 1 102 ? -1.491 -10.516 -7.117 1.00 41.47 102 GLY A N 1
ATOM 838 C CA . GLY A 1 102 ? -0.800 -11.790 -6.915 1.00 41.47 102 GLY A CA 1
ATOM 839 C C . GLY A 1 102 ? -1.703 -12.970 -6.583 1.00 41.47 102 GLY A C 1
ATOM 840 O O . GLY A 1 102 ? -1.664 -13.521 -5.486 1.00 41.47 102 GLY A O 1
ATOM 841 N N . CYS A 1 103 ? -2.437 -13.441 -7.584 1.00 39.28 103 CYS A N 1
ATOM 842 C CA . CYS A 1 103 ? -2.521 -14.877 -7.810 1.00 39.28 103 CYS A CA 1
ATOM 843 C C . CYS A 1 103 ? -2.616 -15.118 -9.322 1.00 39.28 103 CYS A C 1
ATOM 845 O O . CYS A 1 103 ? -3.575 -14.647 -9.934 1.00 39.28 103 CYS A O 1
ATOM 847 N N . PRO A 1 104 ? -1.672 -15.847 -9.944 1.00 41.53 104 PRO A N 1
ATOM 848 C CA . PRO A 1 104 ? -1.963 -16.523 -11.193 1.00 41.53 104 PRO A CA 1
ATOM 849 C C . PRO A 1 104 ? -2.958 -17.632 -10.850 1.00 41.53 104 PRO A C 1
ATOM 851 O O . PRO A 1 104 ? -2.579 -18.727 -10.442 1.00 41.53 104 PRO A O 1
ATOM 854 N N . THR A 1 105 ? -4.254 -17.332 -10.926 1.00 38.03 105 THR A N 1
ATOM 855 C CA . THR A 1 105 ? -5.301 -18.353 -10.850 1.00 38.03 105 THR A CA 1
ATOM 856 C C . THR A 1 105 ? -5.328 -19.111 -12.167 1.00 38.03 105 THR A C 1
ATOM 858 O O . THR A 1 105 ? -6.184 -18.894 -13.022 1.00 38.03 105 THR A O 1
ATOM 861 N N . THR A 1 106 ? -4.383 -20.029 -12.330 1.00 42.12 106 THR A N 1
ATOM 862 C CA . THR A 1 106 ? -4.646 -21.246 -13.084 1.00 42.12 106 THR A CA 1
ATOM 863 C C . THR A 1 106 ? -5.720 -22.011 -12.304 1.00 42.12 106 THR A C 1
ATOM 865 O O . THR A 1 106 ? -5.511 -22.369 -11.149 1.00 42.12 106 THR A O 1
ATOM 868 N N . LEU A 1 107 ? -6.854 -22.269 -12.962 1.00 46.16 107 LEU A N 1
ATOM 869 C CA . LEU A 1 107 ? -7.924 -23.196 -12.564 1.00 46.16 107 LEU A CA 1
ATOM 870 C C . LEU A 1 107 ? -8.928 -22.680 -11.510 1.00 46.16 107 LEU A C 1
ATOM 872 O O . LEU A 1 107 ? -8.796 -22.930 -10.316 1.00 46.16 107 LEU A O 1
ATOM 876 N N . LEU A 1 108 ? -10.004 -22.035 -11.975 1.00 40.47 108 LEU A N 1
ATOM 877 C CA . LEU A 1 108 ? -11.375 -22.589 -11.970 1.00 40.47 108 LEU A CA 1
ATOM 878 C C . LEU A 1 108 ? -12.394 -21.503 -12.362 1.00 40.47 108 LEU A C 1
ATOM 880 O O . LEU A 1 108 ? -12.454 -20.435 -11.756 1.00 40.47 108 LEU A O 1
ATOM 884 N N . SER A 1 109 ? -13.181 -21.816 -13.393 1.00 48.78 109 SER A N 1
ATOM 885 C CA . SER A 1 109 ? -14.250 -21.002 -13.973 1.00 48.78 109 SER A CA 1
ATOM 886 C C . SER A 1 109 ? -15.299 -20.535 -12.965 1.00 48.78 109 SER A C 1
ATOM 888 O O . SER A 1 109 ? -15.718 -21.276 -12.076 1.00 48.78 109 SER A O 1
ATOM 890 N N . GLY A 1 110 ? -15.787 -19.321 -13.197 1.00 32.44 110 GLY A N 1
ATOM 891 C CA . GLY A 1 110 ? -16.959 -18.732 -12.563 1.00 32.44 110 GLY A CA 1
ATOM 892 C C . GLY A 1 110 ? -17.208 -17.369 -13.189 1.00 32.44 110 GLY A C 1
ATOM 893 O O . GLY A 1 110 ? -16.721 -16.357 -12.697 1.00 32.44 110 GLY A O 1
ATOM 894 N N . GLU A 1 111 ? -17.876 -17.380 -14.337 1.00 48.84 111 GLU A N 1
ATOM 895 C CA . GLU A 1 111 ? -18.236 -16.220 -15.147 1.00 48.84 111 GLU A CA 1
ATOM 896 C C . GLU A 1 111 ? -18.956 -15.153 -14.313 1.00 48.84 111 GLU A C 1
ATOM 898 O O . GLU A 1 111 ? -19.994 -15.439 -13.732 1.00 48.84 111 GLU A O 1
ATOM 903 N N . THR A 1 112 ? -18.423 -13.926 -14.286 1.00 41.88 112 THR A N 1
ATOM 904 C CA . THR A 1 112 ? -19.178 -12.683 -14.533 1.00 41.88 112 THR A CA 1
ATOM 905 C C . THR A 1 112 ? -18.198 -11.515 -14.710 1.00 41.88 112 THR A C 1
ATOM 907 O O . THR A 1 112 ? -17.407 -11.239 -13.812 1.00 41.88 112 THR A O 1
ATOM 910 N N . SER A 1 113 ? -18.324 -10.816 -15.846 1.00 44.38 113 SER A N 1
ATOM 911 C CA . SER A 1 113 ? -17.788 -9.476 -16.165 1.00 44.38 113 SER A CA 1
ATOM 912 C C . SER A 1 113 ? -16.299 -9.327 -16.531 1.00 44.38 113 SER A C 1
ATOM 914 O O . SER A 1 113 ? -15.572 -8.652 -15.821 1.00 44.38 113 SER A O 1
ATOM 916 N N . ASN A 1 114 ? -15.879 -9.828 -17.705 1.00 46.97 114 ASN A N 1
ATOM 917 C CA . ASN A 1 114 ? -14.522 -9.613 -18.262 1.00 46.97 114 ASN A CA 1
ATOM 918 C C . ASN A 1 114 ? -14.486 -9.009 -19.688 1.00 46.97 114 ASN A C 1
ATOM 920 O O . ASN A 1 114 ? -13.508 -9.180 -20.410 1.00 46.97 114 ASN A O 1
ATOM 924 N N . SER A 1 115 ? -15.523 -8.297 -20.149 1.00 48.56 115 SER A N 1
ATOM 925 C CA . SER A 1 115 ? -15.473 -7.716 -21.508 1.00 48.56 115 SER A CA 1
ATOM 926 C C . SER A 1 115 ? -14.637 -6.433 -21.607 1.00 48.56 115 SER A C 1
ATOM 928 O O . SER A 1 115 ? -14.158 -6.125 -22.698 1.00 48.56 115 SER A O 1
ATOM 930 N N . GLN A 1 116 ? -14.510 -5.659 -20.524 1.00 48.09 116 GLN A N 1
ATOM 931 C CA . GLN A 1 116 ? -13.836 -4.357 -20.558 1.00 48.09 116 GLN A CA 1
ATOM 932 C C . GLN A 1 116 ? -12.322 -4.497 -20.342 1.00 48.09 116 GLN A C 1
ATOM 934 O O . GLN A 1 116 ? -11.550 -3.939 -21.116 1.00 48.09 116 GLN A O 1
ATOM 939 N N . ASP A 1 117 ? -11.912 -5.356 -19.407 1.00 57.28 117 ASP A N 1
ATOM 940 C CA . ASP A 1 117 ? -10.500 -5.599 -19.085 1.00 57.28 117 ASP A CA 1
ATOM 941 C C . ASP A 1 117 ? -9.720 -6.256 -20.239 1.00 57.28 117 ASP A C 1
ATOM 943 O O . ASP A 1 117 ? -8.536 -5.984 -20.420 1.00 57.28 117 ASP A O 1
ATOM 947 N N . HIS A 1 118 ? -10.364 -7.083 -21.075 1.00 59.88 118 HIS A N 1
ATOM 948 C CA . HIS A 1 118 ? -9.682 -7.725 -22.207 1.00 59.88 118 HIS A CA 1
ATOM 949 C C . HIS A 1 118 ? -9.217 -6.712 -23.263 1.00 59.88 118 HIS A C 1
ATOM 951 O O . HIS A 1 118 ? -8.104 -6.818 -23.773 1.00 59.88 118 HIS A O 1
ATOM 957 N N . LYS A 1 119 ? -10.057 -5.719 -23.587 1.00 72.00 119 LYS A N 1
ATOM 958 C CA . LYS A 1 119 ? -9.741 -4.704 -24.605 1.00 72.00 119 LYS A CA 1
ATOM 959 C C . LYS A 1 119 ? -8.631 -3.761 -24.147 1.00 72.00 119 LYS A C 1
ATOM 961 O O . LYS A 1 119 ? -7.792 -3.373 -24.950 1.00 72.00 119 LYS A O 1
ATOM 966 N N . GLU A 1 120 ? -8.616 -3.411 -22.865 1.00 74.44 120 GLU A N 1
ATOM 967 C CA . GLU A 1 120 ? -7.585 -2.544 -22.288 1.00 74.44 120 GLU A CA 1
ATOM 968 C C . GLU A 1 120 ? -6.229 -3.261 -22.212 1.00 74.44 120 GLU A C 1
ATOM 970 O O . GLU A 1 120 ? -5.205 -2.698 -22.589 1.00 74.44 120 GLU A O 1
ATOM 975 N N . VAL A 1 121 ? -6.221 -4.545 -21.836 1.00 77.56 121 VAL A N 1
ATOM 976 C CA . VAL A 1 121 ? -5.002 -5.369 -21.852 1.00 77.56 121 VAL A CA 1
ATOM 977 C C . VAL A 1 121 ? -4.469 -5.569 -23.273 1.00 77.56 121 VAL A C 1
ATOM 979 O O . VAL A 1 121 ? -3.256 -5.574 -23.468 1.00 77.56 121 VAL A O 1
ATOM 982 N N . GLU A 1 122 ? -5.338 -5.731 -24.270 1.00 81.75 122 GLU A N 1
ATOM 983 C CA . GLU A 1 122 ? -4.932 -5.832 -25.676 1.00 81.75 122 GLU A CA 1
ATOM 984 C C . GLU A 1 122 ? -4.334 -4.515 -26.197 1.00 81.75 122 GLU A C 1
ATOM 986 O O . GLU A 1 122 ? -3.271 -4.532 -26.816 1.00 81.75 122 GLU A O 1
ATOM 991 N N . ALA A 1 123 ? -4.955 -3.374 -25.878 1.00 88.38 123 ALA A N 1
ATOM 992 C CA . ALA A 1 123 ? -4.441 -2.055 -26.247 1.00 88.38 123 ALA A CA 1
ATOM 993 C C . AL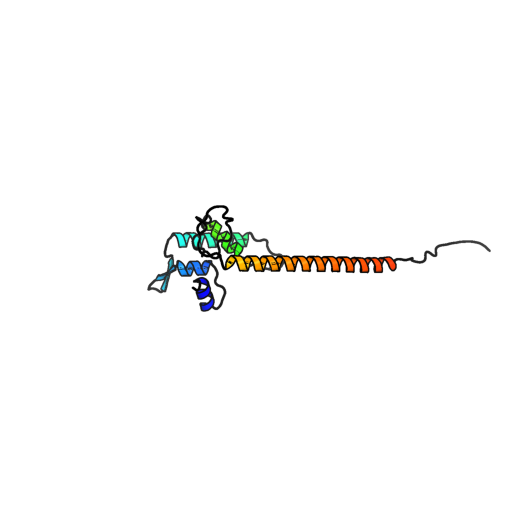A A 1 123 ? -3.053 -1.788 -25.641 1.00 88.38 123 ALA A C 1
ATOM 995 O O . ALA A 1 123 ? -2.134 -1.401 -26.358 1.00 88.38 123 ALA A O 1
ATOM 996 N N . LEU A 1 124 ? -2.870 -2.088 -24.351 1.00 90.62 124 LEU A N 1
ATOM 997 C CA . LEU A 1 124 ? -1.578 -1.940 -23.675 1.00 90.62 124 LEU A CA 1
ATOM 998 C C . LEU A 1 124 ? -0.513 -2.891 -24.234 1.00 90.62 124 LEU A C 1
ATOM 1000 O O . LEU A 1 124 ? 0.651 -2.519 -24.352 1.00 90.62 124 LEU A O 1
ATOM 1004 N N . ARG A 1 125 ? -0.887 -4.125 -24.600 1.00 87.25 125 ARG A N 1
ATOM 1005 C CA . ARG A 1 125 ? 0.039 -5.066 -25.256 1.00 87.25 125 ARG A CA 1
ATOM 1006 C C . ARG A 1 125 ? 0.530 -4.525 -26.593 1.00 87.25 125 ARG A C 1
ATOM 1008 O O . ARG A 1 125 ? 1.711 -4.672 -26.887 1.00 87.25 125 ARG A O 1
ATOM 1015 N N . LYS A 1 126 ? -0.361 -3.899 -27.362 1.00 92.12 126 LYS A N 1
ATOM 1016 C CA . LYS A 1 126 ? -0.018 -3.281 -28.641 1.00 92.12 126 LYS A CA 1
ATOM 1017 C C . LYS A 1 126 ? 0.929 -2.091 -28.460 1.00 92.12 126 LYS A C 1
ATOM 1019 O O . LYS A 1 126 ? 1.948 -2.029 -29.133 1.00 92.12 126 LYS A O 1
ATOM 1024 N N . GLU A 1 127 ? 0.648 -1.212 -27.501 1.00 91.69 127 GLU A N 1
ATOM 1025 C CA . GLU A 1 127 ? 1.512 -0.064 -27.184 1.00 91.69 127 GLU A CA 1
ATOM 1026 C C . GLU A 1 127 ? 2.916 -0.506 -26.731 1.00 91.69 127 GLU A C 1
ATOM 1028 O O . GLU A 1 127 ? 3.922 0.066 -27.143 1.00 91.69 127 GLU A O 1
ATOM 1033 N N . VAL A 1 128 ? 3.012 -1.583 -25.941 1.00 90.94 128 VAL A N 1
ATOM 1034 C CA . VAL A 1 128 ? 4.304 -2.168 -25.539 1.00 90.94 128 VAL A CA 1
ATOM 1035 C C . VAL A 1 128 ? 5.083 -2.728 -26.733 1.00 90.94 128 VAL A C 1
ATOM 1037 O O . VAL A 1 128 ? 6.312 -2.653 -26.743 1.00 90.94 128 VAL A O 1
ATOM 1040 N N . GLU A 1 129 ? 4.399 -3.316 -27.713 1.00 93.25 129 GLU A N 1
ATOM 1041 C CA . GLU A 1 129 ? 5.042 -3.837 -28.921 1.00 93.25 129 GLU A CA 1
ATOM 1042 C C . GLU A 1 129 ? 5.576 -2.699 -29.803 1.00 93.25 129 GLU A C 1
ATOM 1044 O O . GLU A 1 129 ? 6.754 -2.732 -30.161 1.00 93.25 129 GLU A O 1
ATOM 1049 N N . GLU A 1 130 ? 4.773 -1.654 -30.032 1.00 93.25 130 GLU A N 1
ATOM 1050 C CA . GLU A 1 130 ? 5.170 -0.449 -30.782 1.00 93.25 130 GLU A CA 1
ATOM 1051 C C . GLU A 1 130 ? 6.368 0.261 -30.119 1.00 93.25 130 GLU A C 1
ATOM 1053 O O . GLU A 1 130 ? 7.385 0.506 -30.769 1.00 93.25 130 GLU A O 1
ATOM 1058 N N . LEU A 1 131 ? 6.324 0.490 -28.799 1.00 91.81 131 LEU A N 1
ATOM 1059 C CA . LEU A 1 131 ? 7.437 1.107 -28.060 1.00 91.81 131 LEU A CA 1
ATOM 1060 C C . LEU A 1 131 ? 8.722 0.271 -28.112 1.00 91.81 131 LEU A C 1
ATOM 1062 O O . LEU A 1 131 ? 9.831 0.809 -28.079 1.00 91.81 131 LEU A O 1
ATOM 1066 N N . LYS A 1 132 ? 8.604 -1.061 -28.154 1.00 91.19 132 LYS A N 1
ATOM 1067 C CA . LYS A 1 132 ? 9.762 -1.958 -28.252 1.00 91.19 132 LYS A CA 1
ATOM 1068 C C . LYS A 1 132 ? 10.390 -1.907 -29.643 1.00 91.19 132 LYS A C 1
ATOM 1070 O O . LYS A 1 132 ? 11.614 -2.024 -29.741 1.00 91.19 132 LYS A O 1
ATOM 1075 N N . GLU A 1 133 ? 9.580 -1.759 -30.685 1.00 92.62 133 GLU A N 1
ATOM 1076 C CA . GLU A 1 133 ? 10.042 -1.574 -32.060 1.00 92.62 133 GLU A CA 1
ATOM 1077 C C . GLU A 1 133 ? 10.785 -0.242 -32.207 1.00 92.62 133 GLU A C 1
ATOM 1079 O O . GLU A 1 133 ? 11.963 -0.257 -32.569 1.00 92.62 133 GLU A O 1
ATOM 1084 N N . GLU A 1 134 ? 10.186 0.866 -31.758 1.00 93.06 134 GLU A N 1
ATOM 1085 C CA . GLU A 1 134 ? 10.819 2.196 -31.740 1.00 93.06 134 GLU A CA 1
ATOM 1086 C C . GLU A 1 134 ? 12.168 2.164 -31.000 1.00 93.06 134 GLU A C 1
ATOM 1088 O O . GLU A 1 134 ? 13.207 2.575 -31.521 1.00 93.06 134 GLU A O 1
ATOM 1093 N N . ARG A 1 135 ? 12.209 1.546 -29.811 1.00 91.12 135 ARG A N 1
ATOM 1094 C CA . ARG A 1 135 ? 13.452 1.396 -29.036 1.00 91.12 135 ARG A CA 1
ATOM 1095 C C . ARG A 1 135 ? 14.542 0.599 -29.749 1.00 91.12 135 ARG A C 1
ATOM 1097 O O . ARG A 1 135 ? 15.729 0.803 -29.465 1.00 91.12 135 ARG A O 1
ATOM 1104 N N . ASN A 1 136 ? 14.168 -0.364 -30.586 1.00 91.88 136 ASN A N 1
ATOM 1105 C CA . ASN A 1 136 ? 15.123 -1.151 -31.358 1.00 91.88 136 ASN A CA 1
ATOM 1106 C C . ASN A 1 136 ? 15.645 -0.360 -32.559 1.00 91.88 136 ASN A C 1
ATOM 1108 O O . ASN A 1 136 ? 16.846 -0.423 -32.830 1.00 91.88 136 ASN A O 1
ATOM 1112 N N . GLU A 1 137 ? 14.785 0.409 -33.226 1.00 93.69 137 GLU A N 1
ATOM 1113 C CA . GLU A 1 137 ? 15.175 1.309 -34.313 1.00 93.69 137 GLU A CA 1
ATOM 1114 C C . GLU A 1 137 ? 16.134 2.395 -33.825 1.00 93.69 137 GLU A C 1
ATOM 1116 O O . GLU A 1 137 ? 17.208 2.574 -34.402 1.00 93.69 137 GLU A O 1
ATOM 1121 N N . ASP A 1 138 ? 15.827 3.038 -32.699 1.00 95.00 138 ASP A N 1
ATOM 1122 C CA . ASP A 1 138 ? 16.706 4.028 -32.075 1.00 95.00 138 ASP A CA 1
ATOM 1123 C C . ASP A 1 138 ? 18.073 3.445 -31.728 1.00 95.00 138 ASP A C 1
ATOM 1125 O O . ASP A 1 138 ? 19.114 4.057 -31.983 1.00 95.00 138 ASP A O 1
ATOM 1129 N N . ARG A 1 139 ? 18.098 2.222 -31.185 1.00 94.44 139 ARG A N 1
ATOM 1130 C CA . ARG A 1 139 ? 19.353 1.520 -30.900 1.00 94.44 139 ARG A CA 1
ATOM 1131 C C . ARG A 1 139 ? 20.141 1.250 -32.184 1.00 94.44 139 ARG A C 1
ATOM 1133 O O . ARG A 1 139 ? 21.361 1.412 -32.189 1.00 94.44 139 ARG A O 1
ATOM 1140 N N . ALA A 1 140 ? 19.477 0.836 -33.261 1.00 94.50 140 ALA A N 1
ATOM 1141 C CA . ALA A 1 140 ? 20.126 0.596 -34.547 1.00 94.50 140 ALA A CA 1
ATOM 1142 C C . ALA A 1 140 ? 20.688 1.896 -35.150 1.00 94.50 140 ALA A C 1
ATOM 1144 O O . ALA A 1 140 ? 21.831 1.916 -35.615 1.00 94.50 140 ALA A O 1
ATOM 1145 N N . ASN A 1 141 ? 19.928 2.990 -35.075 1.00 93.69 141 ASN A N 1
ATOM 1146 C CA . ASN A 1 141 ? 20.351 4.319 -35.510 1.00 93.69 141 ASN A CA 1
ATOM 1147 C C . ASN A 1 141 ? 21.553 4.822 -34.707 1.00 93.69 141 ASN A C 1
ATOM 1149 O O . ASN A 1 141 ? 22.526 5.300 -35.294 1.00 93.69 141 ASN A O 1
ATOM 1153 N N . PHE A 1 142 ? 21.534 4.644 -33.385 1.00 95.44 142 PHE A N 1
ATOM 1154 C CA . PHE A 1 142 ? 22.657 4.986 -32.517 1.00 95.44 142 PHE A CA 1
ATOM 1155 C C . PHE A 1 142 ? 23.922 4.205 -32.890 1.00 95.44 142 PHE A C 1
ATOM 1157 O O . PHE A 1 142 ? 24.976 4.805 -33.087 1.00 95.44 142 PHE A O 1
ATOM 1164 N N . ASN A 1 143 ? 23.817 2.887 -33.081 1.00 92.81 143 ASN A N 1
ATOM 1165 C CA . ASN A 1 143 ? 24.954 2.057 -33.489 1.00 92.81 143 ASN A CA 1
ATOM 1166 C C . ASN A 1 143 ? 25.514 2.477 -34.859 1.00 92.81 143 ASN A C 1
ATOM 1168 O O . ASN A 1 143 ? 26.728 2.491 -35.070 1.00 92.81 143 ASN A O 1
ATOM 1172 N N . LYS A 1 144 ? 24.641 2.853 -35.801 1.00 93.25 144 LYS A N 1
ATOM 1173 C CA . LYS A 1 144 ? 25.052 3.356 -37.118 1.00 93.25 144 LYS A CA 1
ATOM 1174 C C . LYS A 1 144 ? 25.790 4.690 -37.007 1.00 93.25 144 LYS A C 1
ATOM 1176 O O . LYS A 1 144 ? 26.805 4.878 -37.675 1.00 93.25 144 LYS A O 1
ATOM 1181 N N . LEU A 1 145 ? 25.312 5.597 -36.154 1.00 94.12 145 LEU A N 1
ATOM 1182 C CA . LEU A 1 145 ? 25.984 6.867 -35.886 1.00 94.12 145 LEU A CA 1
ATOM 1183 C C . LEU A 1 145 ? 27.345 6.644 -35.216 1.00 94.12 145 LEU A C 1
ATOM 1185 O O . LEU A 1 145 ? 28.334 7.232 -35.647 1.00 94.12 145 LEU A O 1
ATOM 1189 N N . GLN A 1 146 ? 27.412 5.750 -34.228 1.00 93.06 146 GLN A N 1
ATOM 1190 C CA . GLN A 1 146 ? 28.657 5.371 -33.562 1.00 93.06 146 GLN A CA 1
ATOM 1191 C C . GLN A 1 146 ? 29.692 4.851 -34.572 1.00 93.06 146 GLN A C 1
ATOM 1193 O O . GLN A 1 146 ? 30.824 5.326 -34.588 1.00 93.06 146 GLN A O 1
ATOM 1198 N N . SER A 1 147 ? 29.284 3.962 -35.483 1.00 92.44 147 SER A N 1
ATOM 1199 C CA . SER A 1 147 ? 30.146 3.448 -36.557 1.00 92.44 147 SER A CA 1
ATOM 1200 C C . SER A 1 147 ? 30.687 4.553 -37.477 1.00 92.44 147 SER A C 1
ATOM 1202 O O . SER A 1 147 ? 31.854 4.514 -37.872 1.00 92.44 147 SER A O 1
ATOM 1204 N N . LEU A 1 148 ? 29.865 5.551 -37.822 1.00 94.00 148 LEU A N 1
ATOM 1205 C CA . LEU A 1 148 ? 30.306 6.684 -38.643 1.00 94.00 148 LEU A CA 1
ATOM 1206 C C . LEU A 1 148 ? 31.340 7.546 -37.914 1.00 94.00 148 LEU A C 1
ATOM 1208 O O . LEU A 1 148 ? 32.329 7.954 -38.524 1.00 94.00 148 LEU A O 1
ATOM 1212 N N . VAL A 1 149 ? 31.127 7.797 -36.621 1.00 91.62 149 VAL A N 1
ATOM 1213 C CA . VAL A 1 149 ? 32.063 8.557 -35.782 1.00 91.62 149 VAL A CA 1
ATOM 1214 C C . VAL A 1 149 ? 33.388 7.809 -35.642 1.00 91.62 149 VAL A C 1
ATOM 1216 O O . VAL A 1 149 ? 34.439 8.398 -35.878 1.00 91.62 149 VAL A O 1
ATOM 1219 N N . GLU A 1 150 ? 33.364 6.509 -35.347 1.00 92.00 150 GLU A N 1
ATOM 1220 C CA . GLU A 1 150 ? 34.573 5.677 -35.264 1.00 92.00 150 GLU A CA 1
ATOM 1221 C C . GLU A 1 150 ? 35.358 5.682 -36.582 1.00 92.00 150 GLU A C 1
ATOM 1223 O O . GLU A 1 150 ? 36.577 5.866 -36.585 1.00 92.00 150 GLU A O 1
ATOM 1228 N N . LYS A 1 151 ? 34.664 5.569 -37.721 1.00 91.62 151 LYS A N 1
ATOM 1229 C CA . LYS A 1 151 ? 35.292 5.651 -39.045 1.00 91.62 151 LYS A CA 1
ATOM 1230 C C . LYS A 1 151 ? 35.935 7.016 -39.298 1.00 91.62 151 LYS A C 1
ATOM 1232 O O . LYS A 1 151 ? 37.039 7.073 -39.837 1.00 91.62 151 LYS A O 1
ATOM 1237 N N . LEU A 1 152 ? 35.272 8.108 -38.911 1.00 88.69 152 LEU A N 1
ATOM 1238 C CA . LEU A 1 152 ? 35.816 9.462 -39.042 1.00 88.69 152 LEU A CA 1
ATOM 1239 C C . LEU A 1 152 ? 37.082 9.638 -38.192 1.00 88.69 152 LEU A C 1
ATOM 1241 O O . LEU A 1 152 ? 38.071 10.191 -38.674 1.00 88.69 152 LEU A O 1
ATOM 1245 N N . MET A 1 153 ? 37.065 9.126 -36.961 1.00 86.25 153 MET A N 1
ATOM 1246 C CA . MET A 1 153 ? 38.201 9.169 -36.036 1.00 86.25 153 MET A CA 1
ATOM 1247 C C . MET A 1 153 ? 39.370 8.298 -36.512 1.00 86.25 153 MET A C 1
ATOM 1249 O O . MET A 1 153 ? 40.523 8.693 -36.379 1.00 86.25 153 MET A O 1
ATOM 1253 N N . SER A 1 154 ? 39.094 7.135 -37.108 1.00 82.94 154 SER A N 1
ATOM 1254 C CA . SER A 1 154 ? 40.125 6.260 -37.683 1.00 82.94 154 SER A CA 1
ATOM 1255 C C . SER A 1 154 ? 40.751 6.836 -38.955 1.00 82.94 154 SER A C 1
ATOM 1257 O O . SER A 1 154 ? 41.918 6.577 -39.221 1.00 82.94 154 SER A O 1
ATOM 1259 N N . MET A 1 155 ? 40.004 7.615 -39.740 1.00 74.69 155 MET A N 1
ATOM 1260 C CA . MET A 1 155 ? 40.515 8.253 -40.958 1.00 74.69 155 MET A CA 1
ATOM 1261 C C . MET A 1 155 ? 41.473 9.420 -40.661 1.00 74.69 155 MET A C 1
ATOM 1263 O O . MET A 1 155 ? 42.332 9.719 -41.481 1.00 74.69 155 MET A O 1
ATOM 1267 N N . HIS A 1 156 ? 41.357 10.054 -39.490 1.00 63.25 156 HIS A N 1
ATOM 1268 C CA . HIS A 1 156 ? 42.258 11.127 -39.047 1.00 63.25 156 HIS A CA 1
ATOM 1269 C C . HIS A 1 156 ? 43.494 10.615 -38.279 1.00 63.25 156 HIS A C 1
ATOM 1271 O O . HIS A 1 156 ? 44.264 11.422 -37.769 1.00 63.25 156 HIS A O 1
ATOM 1277 N N . GLN A 1 157 ? 43.710 9.295 -38.205 1.00 59.84 157 GLN A N 1
ATOM 1278 C CA . GLN A 1 157 ? 44.903 8.681 -37.601 1.00 59.84 157 GLN A CA 1
ATOM 1279 C C . GLN A 1 157 ? 45.933 8.239 -38.657 1.00 59.84 157 GLN A C 1
ATOM 1281 O O . GLN A 1 157 ? 46.451 7.128 -38.590 1.00 59.84 157 GLN A O 1
ATOM 1286 N N . VAL A 1 158 ? 46.231 9.098 -39.638 1.00 49.97 158 VAL A N 1
ATOM 1287 C CA . VAL A 1 158 ? 47.349 8.886 -40.574 1.00 49.97 158 VAL A CA 1
ATOM 1288 C C . VAL A 1 158 ? 48.475 9.879 -40.260 1.00 49.97 158 VAL A C 1
ATOM 1290 O O . VAL A 1 158 ? 48.346 11.075 -40.505 1.00 49.97 158 VAL A O 1
ATOM 1293 N N . ASP A 1 159 ? 49.529 9.292 -39.683 1.00 49.09 159 ASP A N 1
ATOM 1294 C CA . ASP A 1 159 ? 50.949 9.643 -39.533 1.00 49.09 159 ASP A CA 1
ATOM 1295 C C . ASP A 1 159 ? 51.384 10.954 -38.835 1.00 49.09 159 ASP A C 1
ATOM 1297 O O . ASP A 1 159 ? 51.356 12.034 -39.430 1.00 49.09 159 ASP A O 1
ATOM 1301 N N . PRO A 1 160 ? 51.967 10.867 -37.615 1.00 51.59 160 PRO A N 1
ATOM 1302 C CA . PRO A 1 160 ? 53.053 11.765 -37.249 1.00 51.59 160 PRO A CA 1
ATOM 1303 C C . PRO A 1 160 ? 54.224 11.465 -38.191 1.00 51.59 160 PRO A C 1
ATOM 1305 O O . PRO A 1 160 ? 54.674 10.322 -38.265 1.00 51.59 160 PRO A O 1
ATOM 1308 N N . LEU A 1 161 ? 54.707 12.477 -38.916 1.00 47.94 161 LEU A N 1
ATOM 1309 C CA . LEU A 1 161 ? 55.981 12.411 -39.629 1.00 47.94 161 LEU A CA 1
ATOM 1310 C C . LEU A 1 161 ? 57.051 11.844 -38.679 1.00 47.94 161 LEU A C 1
ATOM 1312 O O . LEU A 1 161 ? 57.512 12.529 -37.768 1.00 47.94 161 LEU A O 1
ATOM 1316 N N . ASN A 1 162 ? 57.435 10.590 -38.906 1.00 52.03 162 ASN A N 1
ATOM 1317 C CA . ASN A 1 162 ? 58.727 10.081 -38.487 1.00 52.03 162 ASN A CA 1
ATOM 1318 C C . ASN A 1 162 ? 59.757 10.738 -39.404 1.00 52.03 162 ASN A C 1
ATOM 1320 O O . ASN A 1 162 ? 59.968 10.269 -40.521 1.00 52.03 162 ASN A O 1
ATOM 1324 N N . ASP A 1 163 ? 60.370 11.818 -38.934 1.00 49.28 163 ASP A N 1
ATOM 1325 C CA . ASP A 1 163 ? 61.636 12.308 -39.474 1.00 49.28 163 ASP A CA 1
ATOM 1326 C C . ASP A 1 163 ? 62.721 12.091 -38.411 1.00 49.28 163 ASP A C 1
ATOM 1328 O O . ASP A 1 163 ? 63.181 13.007 -37.738 1.00 49.28 163 ASP A O 1
ATOM 1332 N N . GLU A 1 164 ? 63.064 10.819 -38.198 1.00 61.09 164 GLU A N 1
ATOM 1333 C CA . GLU A 1 164 ? 64.364 10.427 -37.655 1.00 61.09 164 GLU A CA 1
ATOM 1334 C C . GLU A 1 164 ? 65.088 9.590 -38.716 1.00 61.09 164 GLU A C 1
ATOM 1336 O O . GLU A 1 164 ? 64.795 8.406 -38.887 1.00 61.09 164 GLU A O 1
ATOM 1341 N N . ARG A 1 165 ? 66.006 10.239 -39.441 1.00 48.00 165 ARG A N 1
ATOM 1342 C CA . ARG A 1 165 ? 67.224 9.717 -40.098 1.00 48.00 165 ARG A CA 1
ATOM 1343 C C . ARG A 1 165 ? 67.991 10.925 -40.631 1.00 48.00 165 ARG A C 1
ATOM 1345 O O . ARG A 1 165 ? 67.393 11.787 -41.251 1.00 48.00 165 ARG A O 1
ATOM 1352 N N . ASP A 1 166 ? 69.294 11.066 -40.511 1.00 49.78 166 ASP A N 1
ATOM 1353 C CA . ASP A 1 166 ? 70.347 10.218 -39.978 1.00 49.78 166 ASP A CA 1
ATOM 1354 C C . ASP A 1 166 ? 71.467 11.178 -39.557 1.00 49.78 166 ASP A C 1
ATOM 1356 O O . ASP A 1 166 ? 71.653 12.242 -40.157 1.00 49.78 166 ASP A O 1
ATOM 1360 N N . GLY A 1 167 ? 72.195 10.803 -38.510 1.00 58.56 167 GLY A N 1
ATOM 1361 C CA . GLY A 1 167 ? 73.452 11.447 -38.169 1.00 58.56 167 GLY A CA 1
ATOM 1362 C C . GLY A 1 167 ? 74.535 11.204 -39.224 1.00 58.56 167 GLY A C 1
ATOM 1363 O O . GLY A 1 167 ? 74.496 10.231 -39.973 1.00 58.56 167 GLY A O 1
ATOM 1364 N N . ASP A 1 168 ? 75.523 12.096 -39.154 1.00 54.44 168 ASP A N 1
ATOM 1365 C CA . ASP A 1 168 ? 76.936 11.910 -39.496 1.00 54.44 168 ASP A CA 1
ATOM 1366 C C . ASP A 1 168 ? 77.319 11.898 -40.992 1.00 54.44 168 ASP A C 1
ATOM 1368 O O . ASP A 1 168 ? 76.951 11.003 -41.745 1.00 54.44 168 ASP A O 1
ATOM 1372 N N . ASN A 1 169 ? 78.145 12.865 -41.431 1.00 51.81 169 ASN A N 1
ATOM 1373 C CA . ASN A 1 169 ? 79.601 12.662 -41.563 1.00 51.81 169 ASN A CA 1
ATOM 1374 C C . ASN A 1 169 ? 80.342 13.924 -42.098 1.00 51.81 169 ASN A C 1
ATOM 1376 O O . ASN A 1 169 ? 79.863 14.558 -43.033 1.00 51.81 169 ASN A O 1
ATOM 1380 N N . GLU A 1 170 ? 81.494 14.235 -41.476 1.00 55.41 170 GLU A N 1
ATOM 1381 C CA . GLU A 1 170 ? 82.768 14.840 -41.969 1.00 55.41 170 GLU A CA 1
ATOM 1382 C C . GLU A 1 170 ? 82.747 15.815 -43.186 1.00 55.41 170 GLU A C 1
ATOM 1384 O O . GLU A 1 170 ? 82.252 15.476 -44.255 1.00 55.41 170 GLU A O 1
ATOM 1389 N N . PHE A 1 171 ? 83.322 17.031 -43.155 1.00 44.78 171 PHE A N 1
ATOM 1390 C CA . PHE A 1 171 ? 84.718 17.424 -42.862 1.00 44.78 171 PHE A CA 1
ATOM 1391 C C . PHE A 1 171 ? 84.819 18.945 -42.616 1.00 44.78 171 PHE A C 1
ATOM 1393 O O . PHE A 1 171 ? 84.046 19.693 -43.261 1.00 44.78 171 PHE A O 1
#

Foldseek 3Di:
DDDPQVVVCVVVVHHDALLNLLQVVQWDQDPVRDTDGNDPVSVQLSVQLVVQVVVVQVPDPCPPVNPRPDQDNLNSLVSSCVSQVHADVLHGPSDDSVRSPDDPPPDDDDDDDDPPVVVVVVVVVVVVVVVVVVVVVVVVVVVVVVVVVVVVVVVVPPDDDPPDDDDDDDD

InterPro domains:
  IPR004252 Probable transposase, Ptta/En/Spm, plant [PF03004] (2-97)

Organism: Nicotiana tabacum (NCBI:txid4097)

Radius of gyration: 31.27 Å; chains: 1; bounding box: 106×41×66 Å

Sequence (171 aa):
METHRRRMEKEKGRFVTYAEVFEDKHMKKKKDGTKEWVEPRATRTYEAYQKRLKEWRQSQPDSEDGSSTQVSLNDVASIWTHVVGGAKKGRTYGLESQYSVGCPTTLLSGETSNSQDHKEVEALRKEVEELKEERNEDRANFNKLQSLVEKLMSMHQVDPLNDERDGDNEF

pLDDT: mean 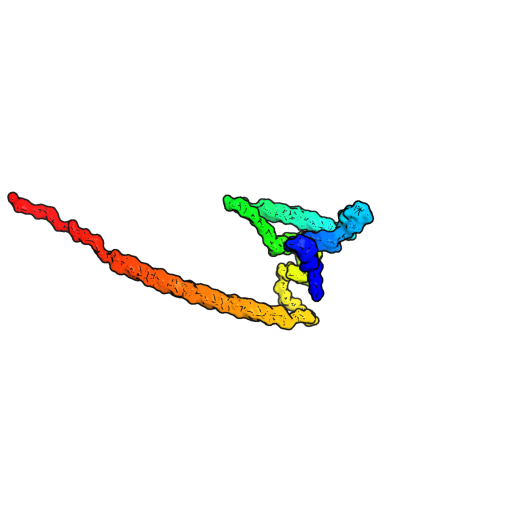77.28, std 17.64, range [32.44, 95.44]

Secondary structure (DSSP, 8-state):
---HHHHHHHHHTS---HHHHHHHHHEEEPTTS-EEESSHHHHHHHHHHHHHHHHHHHHS---TT----PPPHHHHHHHHHHHTTS-BTTB-TT--GGG-------S-------HHHHHHHHHHHHHHHHHHHHHHHHHHHHHHHHHHHHHHHHHT---------------